Protein AF-A0A2V8VE63-F1 (afdb_monomer_lite)

Sequence (75 aa):
RDALTLWHLLPKTGGAAQGRVYERLAELRPQPAGVTRAGALSGDRQMLERWWDVLGYGDSSFWRIWKGPSPFAAK

Structure (mmCIF, N/CA/C/O backbone):
data_AF-A0A2V8VE63-F1
#
_entry.id   AF-A0A2V8VE63-F1
#
loop_
_atom_site.group_PDB
_atom_site.id
_atom_site.type_symbol
_atom_site.label_atom_id
_atom_site.label_alt_id
_atom_site.label_comp_id
_atom_site.label_asym_id
_atom_site.label_entity_id
_atom_site.label_seq_id
_atom_site.pdbx_PDB_ins_code
_atom_site.Cartn_x
_atom_site.Cartn_y
_atom_site.Cartn_z
_atom_site.occupancy
_atom_site.B_iso_or_equiv
_atom_site.auth_seq_id
_atom_site.auth_comp_id
_atom_site.auth_asym_id
_atom_site.auth_atom_id
_atom_site.pdbx_PDB_model_num
ATOM 1 N N . ARG A 1 1 ? 2.926 6.179 -12.537 1.00 67.75 1 ARG A N 1
ATOM 2 C CA . ARG A 1 1 ? 3.072 7.390 -11.695 1.00 67.75 1 ARG A CA 1
ATOM 3 C C . ARG A 1 1 ? 1.993 7.395 -10.611 1.00 67.75 1 ARG A C 1
ATOM 5 O O . ARG A 1 1 ? 2.341 7.488 -9.446 1.00 67.75 1 ARG A O 1
ATOM 12 N N . ASP A 1 2 ? 0.735 7.142 -10.971 1.00 84.62 2 ASP A N 1
ATOM 13 C CA . ASP A 1 2 ? -0.425 7.133 -10.060 1.00 84.62 2 ASP A CA 1
ATOM 14 C C . ASP A 1 2 ? -0.393 6.027 -8.996 1.00 84.62 2 ASP A C 1
ATOM 16 O O . ASP A 1 2 ? -0.695 6.284 -7.835 1.00 84.62 2 ASP A O 1
ATOM 20 N N . ALA A 1 3 ? 0.054 4.816 -9.350 1.00 85.69 3 ALA A N 1
ATOM 21 C CA . ALA A 1 3 ? 0.164 3.710 -8.393 1.00 85.69 3 ALA A CA 1
ATOM 22 C C . ALA A 1 3 ? 1.131 4.021 -7.234 1.00 85.69 3 ALA A C 1
ATOM 24 O O . ALA A 1 3 ? 0.833 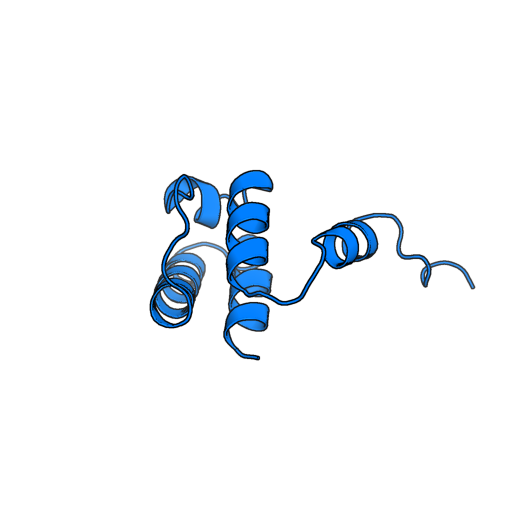3.723 -6.084 1.00 85.69 3 ALA A O 1
ATOM 25 N N . LEU A 1 4 ? 2.257 4.687 -7.512 1.00 84.44 4 LEU A N 1
ATOM 26 C CA . LEU A 1 4 ? 3.206 5.117 -6.480 1.00 84.44 4 LEU A CA 1
ATOM 27 C C . LEU A 1 4 ? 2.571 6.143 -5.530 1.00 84.44 4 LEU A C 1
ATOM 29 O O . LEU A 1 4 ? 2.715 6.043 -4.311 1.00 84.44 4 LEU A O 1
ATOM 33 N N . THR A 1 5 ? 1.843 7.113 -6.089 1.00 87.44 5 THR A N 1
ATOM 34 C CA . THR A 1 5 ? 1.132 8.134 -5.315 1.00 87.44 5 THR A CA 1
ATOM 35 C C . THR A 1 5 ? 0.065 7.509 -4.420 1.00 87.44 5 THR A C 1
ATOM 37 O O . THR A 1 5 ? 0.024 7.811 -3.230 1.00 87.44 5 THR A O 1
ATOM 40 N N . LEU A 1 6 ? -0.762 6.606 -4.953 1.00 89.62 6 LEU A N 1
ATOM 41 C CA . LEU A 1 6 ? -1.809 5.922 -4.188 1.00 89.62 6 LEU A CA 1
ATOM 42 C C . LEU A 1 6 ? -1.230 5.010 -3.107 1.00 89.62 6 LEU A C 1
ATOM 44 O O . LEU A 1 6 ? -1.699 5.029 -1.973 1.00 89.62 6 LEU A O 1
ATOM 48 N N . TRP A 1 7 ? -0.170 4.270 -3.416 1.00 88.00 7 TRP A N 1
ATOM 49 C CA . TRP A 1 7 ? 0.513 3.429 -2.440 1.00 88.00 7 TRP A CA 1
ATOM 50 C C . TRP A 1 7 ? 1.126 4.257 -1.296 1.00 88.00 7 TRP A C 1
ATOM 52 O O . TRP A 1 7 ? 1.017 3.867 -0.137 1.00 88.00 7 TRP A O 1
ATOM 62 N N . HIS A 1 8 ? 1.663 5.453 -1.573 1.00 86.00 8 HIS A N 1
ATOM 63 C CA . HIS A 1 8 ? 2.140 6.368 -0.527 1.00 86.00 8 HIS A CA 1
ATOM 64 C C . HIS A 1 8 ? 0.989 7.004 0.277 1.00 86.00 8 HIS A C 1
ATOM 66 O O . HIS A 1 8 ? 1.140 7.277 1.470 1.00 86.00 8 HIS A O 1
ATOM 72 N N . LEU A 1 9 ? -0.168 7.233 -0.350 1.00 88.81 9 LEU A N 1
ATOM 73 C CA . LEU A 1 9 ? -1.368 7.722 0.330 1.00 88.81 9 LEU A CA 1
ATOM 74 C C . LEU A 1 9 ? -2.014 6.654 1.214 1.00 88.81 9 LEU A C 1
ATOM 76 O O . LEU A 1 9 ? -2.613 7.007 2.224 1.00 88.81 9 LEU A O 1
ATOM 80 N N . LEU A 1 10 ? -1.870 5.371 0.888 1.00 88.00 10 LEU A N 1
ATOM 81 C CA . LEU A 1 10 ? -2.534 4.273 1.587 1.00 88.00 10 LEU A CA 1
ATOM 82 C C . LEU A 1 10 ? -2.310 4.273 3.116 1.00 88.00 10 LEU A C 1
ATOM 84 O O . LEU A 1 10 ? -3.306 4.285 3.829 1.00 88.00 10 LEU A O 1
ATOM 88 N N . PRO A 1 11 ? -1.074 4.347 3.652 1.00 85.50 11 PRO A N 1
ATOM 89 C CA . PRO A 1 11 ? -0.849 4.431 5.101 1.00 85.50 11 PRO A CA 1
ATOM 90 C C . PRO A 1 11 ? -1.097 5.827 5.698 1.00 85.50 11 PRO A C 1
ATOM 92 O O . PRO A 1 11 ? -1.066 5.983 6.915 1.00 85.50 11 PRO A O 1
ATOM 95 N N . LYS A 1 12 ? -1.257 6.867 4.868 1.00 85.06 12 LYS A N 1
ATOM 96 C CA . LYS A 1 12 ? -1.484 8.253 5.320 1.00 85.06 12 LYS A CA 1
ATOM 97 C C . LYS A 1 12 ? -2.959 8.625 5.393 1.00 85.06 12 LYS A C 1
ATOM 99 O O . LYS A 1 12 ? -3.324 9.574 6.079 1.00 85.06 12 LYS A O 1
ATOM 104 N N . THR A 1 13 ? -3.786 7.921 4.638 1.00 86.38 13 THR A N 1
ATOM 105 C CA . THR A 1 13 ? -5.221 8.164 4.554 1.00 86.38 13 THR A CA 1
ATOM 106 C C . THR A 1 13 ? -5.904 7.258 5.561 1.00 86.38 13 THR A C 1
ATOM 108 O O . THR A 1 13 ? -5.523 6.107 5.648 1.00 86.38 13 THR A O 1
ATOM 111 N N . GLY A 1 14 ? -6.899 7.745 6.301 1.00 84.94 14 GLY A N 1
ATOM 112 C CA . GLY A 1 14 ? -7.667 6.938 7.254 1.00 84.94 14 GLY A CA 1
ATOM 113 C C . GLY A 1 14 ? -9.113 6.701 6.811 1.00 84.94 14 GLY A C 1
ATOM 114 O O . GLY A 1 14 ? -9.631 7.363 5.905 1.00 84.94 14 GLY A O 1
ATOM 115 N N . GLY A 1 15 ? -9.789 5.765 7.480 1.00 83.81 15 GLY A N 1
ATOM 116 C CA . GLY A 1 15 ? -11.234 5.554 7.356 1.00 83.81 15 GLY A CA 1
ATOM 117 C C . GLY A 1 15 ? -11.699 5.171 5.945 1.00 83.81 15 GLY A C 1
ATOM 118 O O . GLY A 1 15 ? -11.033 4.431 5.223 1.00 83.81 15 GLY A O 1
ATOM 119 N N . ALA A 1 16 ? -12.863 5.679 5.531 1.00 84.31 16 ALA A N 1
ATOM 120 C CA . ALA A 1 16 ? -13.484 5.322 4.251 1.00 84.31 16 ALA A CA 1
ATOM 121 C C . ALA A 1 16 ? -12.640 5.707 3.018 1.00 84.31 16 ALA A C 1
ATOM 123 O O . ALA A 1 16 ? -12.702 5.039 1.986 1.00 84.31 16 ALA A O 1
ATOM 124 N N . ALA A 1 17 ? -11.827 6.764 3.117 1.00 86.81 17 ALA A N 1
ATOM 125 C CA . ALA A 1 17 ? -10.952 7.193 2.028 1.00 86.81 17 ALA A CA 1
ATOM 126 C C . ALA A 1 17 ? -9.797 6.203 1.798 1.00 86.81 17 ALA A C 1
ATOM 128 O O . ALA A 1 17 ? -9.437 5.937 0.653 1.00 86.81 17 ALA A O 1
ATOM 129 N N . GLN A 1 18 ? -9.290 5.579 2.863 1.00 90.38 18 GLN A N 1
ATOM 130 C CA . GLN A 1 18 ? -8.242 4.559 2.795 1.00 90.38 18 GLN A CA 1
ATOM 131 C C . GLN A 1 18 ? -8.677 3.330 1.981 1.00 90.38 18 GLN A C 1
ATOM 133 O O . GLN A 1 18 ? -7.909 2.806 1.176 1.00 90.38 18 GLN A O 1
ATOM 138 N N . GLY A 1 19 ? -9.938 2.907 2.134 1.00 90.44 19 GLY A N 1
ATOM 139 C CA . GLY A 1 19 ? -10.523 1.822 1.342 1.00 90.44 19 GLY A CA 1
ATOM 140 C C . GLY A 1 19 ? -10.575 2.139 -0.155 1.00 90.44 19 GLY A C 1
ATOM 141 O O . GLY A 1 19 ? -10.200 1.301 -0.970 1.00 90.44 19 GLY A O 1
ATOM 142 N N . ARG A 1 20 ? -10.950 3.372 -0.521 1.00 91.31 20 ARG A N 1
ATOM 143 C CA . ARG A 1 20 ? -10.978 3.818 -1.928 1.00 91.31 20 ARG A CA 1
ATOM 144 C C . ARG A 1 20 ? -9.582 3.897 -2.544 1.00 91.31 20 ARG A C 1
ATOM 146 O O . ARG A 1 20 ? -9.403 3.543 -3.705 1.00 91.31 20 ARG A O 1
ATOM 153 N N . VAL A 1 21 ? -8.596 4.350 -1.765 1.00 91.44 21 VAL A N 1
ATOM 154 C CA . VAL A 1 21 ? -7.187 4.373 -2.188 1.00 91.44 21 VAL A CA 1
ATOM 155 C C . VAL A 1 21 ? -6.686 2.953 -2.442 1.00 91.44 21 VAL A C 1
ATOM 157 O O . VAL A 1 21 ? -6.057 2.717 -3.470 1.00 91.44 21 VAL A O 1
ATOM 160 N N . TYR A 1 22 ? -7.008 2.005 -1.555 1.00 91.50 22 TYR A N 1
ATOM 161 C CA . TYR A 1 22 ? -6.678 0.593 -1.748 1.00 91.50 22 TYR A CA 1
ATOM 162 C C . TYR A 1 22 ? -7.288 0.036 -3.034 1.00 91.50 22 TYR A C 1
ATOM 164 O O . TYR A 1 22 ? -6.581 -0.589 -3.816 1.00 91.50 22 TYR A O 1
ATOM 172 N N . GLU A 1 23 ? -8.579 0.275 -3.268 1.00 91.19 23 GLU A N 1
ATOM 173 C CA . GLU A 1 23 ? -9.273 -0.244 -4.450 1.00 91.19 23 GLU A CA 1
ATOM 174 C C . GLU A 1 23 ? -8.669 0.302 -5.742 1.00 91.19 23 GLU A C 1
ATOM 176 O O . GLU A 1 23 ? -8.306 -0.479 -6.618 1.00 91.19 23 GLU A O 1
ATOM 181 N N . ARG A 1 24 ? -8.427 1.616 -5.829 1.00 92.50 24 ARG A N 1
ATOM 182 C CA . ARG A 1 24 ? -7.756 2.184 -7.008 1.00 92.50 24 ARG A CA 1
ATOM 183 C C . ARG A 1 24 ? -6.326 1.705 -7.180 1.00 92.50 24 ARG A C 1
ATOM 185 O O . ARG A 1 24 ? -5.878 1.518 -8.308 1.00 92.50 24 ARG A O 1
ATOM 192 N N . LEU A 1 25 ? -5.600 1.491 -6.091 1.00 90.25 25 LEU A N 1
ATOM 193 C CA . LEU A 1 25 ? -4.258 0.938 -6.179 1.00 90.25 25 LEU A CA 1
ATOM 194 C C . LEU A 1 25 ? -4.283 -0.512 -6.683 1.00 90.25 25 LEU A C 1
ATOM 196 O O . LEU A 1 25 ? -3.475 -0.854 -7.542 1.00 90.25 25 LEU A O 1
ATOM 200 N N . ALA A 1 26 ? -5.225 -1.326 -6.201 1.00 90.50 26 ALA A N 1
ATOM 201 C CA . ALA A 1 26 ? -5.415 -2.715 -6.613 1.00 90.50 26 ALA A CA 1
ATOM 202 C C . ALA A 1 26 ? -5.842 -2.847 -8.080 1.00 90.50 26 ALA A C 1
ATOM 204 O O . ALA A 1 26 ? -5.422 -3.785 -8.752 1.00 90.50 26 ALA A O 1
ATOM 205 N N . GLU A 1 27 ? -6.621 -1.898 -8.597 1.00 91.19 27 GLU A N 1
ATOM 206 C CA . GLU A 1 27 ? -6.956 -1.836 -10.022 1.00 91.19 27 GLU A CA 1
ATOM 207 C C . GLU A 1 27 ? -5.743 -1.522 -10.904 1.00 91.19 27 GLU A C 1
ATOM 209 O O . GLU A 1 27 ? -5.572 -2.124 -11.960 1.00 91.19 27 GLU A O 1
ATOM 214 N N . LEU A 1 28 ? -4.892 -0.578 -10.487 1.00 89.19 28 LEU A N 1
ATOM 215 C CA . LEU A 1 28 ? -3.692 -0.226 -11.251 1.00 89.19 28 LEU A CA 1
ATOM 216 C C . LEU A 1 28 ? -2.631 -1.321 -11.170 1.00 89.19 28 LEU A C 1
ATOM 218 O O . LEU A 1 28 ? -1.896 -1.563 -12.131 1.00 89.19 28 LEU A O 1
ATOM 222 N N . ARG A 1 29 ? -2.484 -1.920 -9.988 1.00 86.62 29 ARG A N 1
ATOM 223 C CA . ARG A 1 29 ? -1.447 -2.894 -9.667 1.00 86.62 29 ARG A CA 1
ATOM 224 C C . ARG A 1 29 ? -2.053 -3.968 -8.770 1.00 86.62 29 ARG A C 1
ATOM 226 O O . ARG A 1 29 ? -2.209 -3.715 -7.572 1.00 86.62 29 ARG A O 1
ATOM 233 N N . PRO A 1 30 ? -2.373 -5.148 -9.329 1.00 84.25 30 PRO A N 1
ATOM 234 C CA . PRO A 1 30 ? -3.050 -6.194 -8.586 1.00 84.25 30 PRO A CA 1
ATOM 235 C C . PRO A 1 30 ? -2.266 -6.568 -7.334 1.00 84.25 30 PRO A C 1
ATOM 237 O O . PRO A 1 30 ? -1.036 -6.492 -7.289 1.00 84.25 30 PRO A O 1
ATOM 240 N N . GLN A 1 31 ? -3.017 -6.952 -6.306 1.00 83.75 31 GLN A N 1
ATOM 241 C CA . GLN A 1 31 ? -2.468 -7.318 -5.013 1.00 83.75 31 GLN A CA 1
ATOM 242 C C . GLN A 1 31 ? -1.412 -8.435 -5.168 1.00 83.75 31 GLN A C 1
ATOM 244 O O . GLN A 1 31 ? -1.739 -9.501 -5.696 1.00 83.75 31 GLN A O 1
ATOM 249 N N . PRO A 1 32 ? -0.175 -8.236 -4.676 1.00 82.06 32 PRO A N 1
ATOM 250 C CA . PRO A 1 32 ? 0.857 -9.268 -4.685 1.00 82.06 32 PRO A CA 1
ATOM 251 C C . PRO A 1 32 ? 0.502 -10.463 -3.796 1.00 82.06 32 PRO A C 1
ATOM 253 O O . PRO A 1 32 ? -0.239 -10.342 -2.815 1.00 82.06 32 PRO A O 1
ATOM 256 N N . ALA A 1 33 ? 1.120 -11.612 -4.071 1.00 83.44 33 ALA A N 1
ATOM 257 C CA . ALA A 1 33 ? 0.987 -12.796 -3.232 1.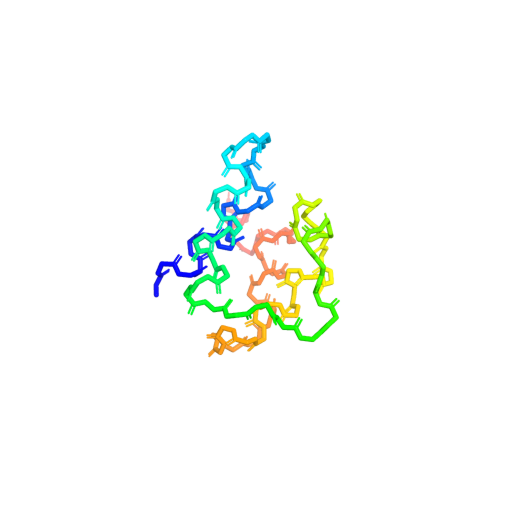00 83.44 33 ALA A CA 1
ATOM 258 C C . ALA A 1 33 ? 1.418 -12.518 -1.776 1.00 83.44 33 ALA A C 1
ATOM 260 O O . ALA A 1 33 ? 2.517 -12.034 -1.486 1.00 83.44 33 ALA A O 1
ATOM 261 N N . GLY A 1 34 ? 0.526 -12.838 -0.838 1.00 83.75 34 GLY A N 1
ATOM 262 C CA . GLY A 1 34 ? 0.747 -12.636 0.592 1.00 83.75 34 GLY A CA 1
ATOM 263 C C . GLY A 1 34 ? 0.558 -11.201 1.086 1.00 83.75 34 GLY A C 1
ATOM 264 O O . GLY A 1 34 ? 0.773 -10.969 2.271 1.00 83.75 34 GLY A O 1
ATOM 265 N N . VAL A 1 35 ? 0.125 -10.262 0.233 1.00 88.31 35 VAL A N 1
ATOM 266 C CA . VAL A 1 35 ? -0.480 -9.005 0.695 1.00 88.31 35 VAL A CA 1
ATOM 267 C C . VAL A 1 35 ? -1.930 -9.276 1.081 1.00 88.31 35 VAL A C 1
ATOM 269 O O . VAL A 1 35 ? -2.637 -9.980 0.370 1.00 88.31 35 VAL A O 1
ATOM 272 N N . THR A 1 36 ? -2.389 -8.736 2.208 1.00 89.94 36 THR A N 1
ATOM 273 C CA . THR A 1 36 ? -3.807 -8.782 2.596 1.00 89.94 36 THR A CA 1
ATOM 274 C C . THR A 1 36 ? -4.385 -7.377 2.620 1.00 89.94 36 THR A C 1
ATOM 276 O O . THR A 1 36 ? -3.690 -6.426 2.979 1.00 89.94 36 THR A O 1
ATOM 279 N N . ARG A 1 37 ? -5.678 -7.235 2.301 1.00 87.88 37 ARG A N 1
ATOM 280 C CA . ARG A 1 37 ? -6.373 -5.942 2.390 1.00 87.88 37 ARG A CA 1
ATOM 281 C C . ARG A 1 37 ? -6.255 -5.338 3.787 1.00 87.88 37 ARG A C 1
ATOM 283 O O . ARG A 1 37 ? -5.906 -4.175 3.907 1.00 87.88 37 ARG A O 1
ATOM 290 N N . ALA A 1 38 ? -6.484 -6.128 4.836 1.00 87.62 38 ALA A N 1
ATOM 291 C CA . ALA A 1 38 ? -6.387 -5.656 6.216 1.00 87.62 38 ALA A CA 1
ATOM 292 C C . ALA A 1 38 ? -4.970 -5.173 6.574 1.00 87.62 38 ALA A C 1
ATOM 294 O O . ALA A 1 38 ? -4.829 -4.095 7.141 1.00 87.62 38 ALA A O 1
ATOM 295 N N . GLY A 1 39 ? -3.924 -5.912 6.189 1.00 87.94 39 GLY A N 1
ATOM 296 C CA . GLY A 1 39 ? -2.540 -5.505 6.440 1.00 87.94 39 GLY A CA 1
ATOM 297 C C . GLY A 1 39 ? -2.127 -4.273 5.631 1.00 87.94 39 GLY A C 1
ATOM 298 O O . GLY A 1 39 ? -1.527 -3.351 6.177 1.00 87.94 39 GLY A O 1
ATOM 299 N N . ALA A 1 40 ? -2.520 -4.199 4.357 1.00 87.06 40 ALA A N 1
ATOM 300 C CA . ALA A 1 40 ? -2.268 -3.033 3.512 1.00 87.06 40 ALA A CA 1
ATOM 301 C C . ALA A 1 40 ? -2.978 -1.776 4.048 1.00 87.06 40 ALA A C 1
ATOM 303 O O . ALA A 1 40 ? -2.380 -0.706 4.119 1.00 87.06 40 ALA A O 1
ATOM 304 N N . LEU A 1 41 ? -4.231 -1.922 4.490 1.00 87.50 41 LEU A N 1
ATOM 305 C CA . LEU A 1 41 ? -4.998 -0.871 5.157 1.00 87.50 41 LEU A CA 1
ATOM 306 C C . LEU A 1 41 ? -4.397 -0.499 6.525 1.00 87.50 41 LEU A C 1
ATOM 308 O O . LEU A 1 41 ? -4.385 0.666 6.894 1.00 87.50 41 LEU A O 1
ATOM 312 N N . SER A 1 42 ? -3.836 -1.446 7.271 1.00 86.94 42 SER A N 1
ATOM 313 C CA . SER A 1 42 ? -3.136 -1.142 8.524 1.00 86.94 42 SER A CA 1
ATOM 314 C C . SER A 1 42 ? -1.792 -0.427 8.308 1.00 86.94 42 SER A C 1
ATOM 316 O O . SER A 1 42 ? -1.120 -0.088 9.282 1.00 86.94 42 SER A O 1
ATOM 318 N N . GLY A 1 43 ? -1.370 -0.225 7.054 1.00 84.31 43 GLY A N 1
ATOM 319 C CA . GLY A 1 43 ? -0.057 0.316 6.724 1.00 84.31 43 GLY A CA 1
ATOM 320 C C . GLY A 1 43 ? 1.086 -0.634 7.085 1.00 84.31 43 GLY A C 1
ATOM 321 O O . GLY A 1 43 ? 2.192 -0.169 7.369 1.00 84.31 43 GLY A O 1
ATOM 322 N N . ASP A 1 44 ? 0.827 -1.948 7.106 1.00 87.06 44 ASP A N 1
ATOM 323 C CA . ASP A 1 44 ? 1.830 -2.951 7.444 1.00 87.06 44 ASP A CA 1
ATOM 324 C C . ASP A 1 44 ? 3.024 -2.861 6.490 1.00 87.06 44 ASP A C 1
ATOM 326 O O . ASP A 1 44 ? 2.894 -2.882 5.262 1.00 87.06 44 ASP A O 1
ATOM 330 N N . ARG A 1 45 ? 4.213 -2.766 7.081 1.00 81.69 45 ARG A N 1
ATOM 331 C CA . ARG A 1 45 ? 5.453 -2.536 6.345 1.00 81.69 45 ARG A CA 1
ATOM 332 C C . ARG A 1 45 ? 5.765 -3.661 5.360 1.00 81.69 45 ARG A C 1
ATOM 334 O O . ARG A 1 45 ? 6.170 -3.362 4.243 1.00 81.69 45 ARG A O 1
ATOM 341 N N . GLN A 1 46 ? 5.577 -4.922 5.749 1.00 84.62 46 GLN A N 1
ATOM 342 C CA . GLN A 1 46 ? 5.875 -6.058 4.872 1.00 84.62 46 GLN A CA 1
ATOM 343 C C . GLN A 1 46 ? 4.894 -6.105 3.701 1.00 84.62 46 GLN A C 1
ATOM 345 O O . GLN A 1 46 ? 5.284 -6.396 2.573 1.00 84.62 46 GLN A O 1
ATOM 350 N N . MET A 1 47 ? 3.625 -5.780 3.955 1.00 88.75 47 MET A N 1
ATOM 351 C CA . MET A 1 47 ? 2.594 -5.733 2.917 1.00 88.75 47 MET A CA 1
ATOM 352 C C . MET A 1 47 ? 2.876 -4.629 1.895 1.00 88.75 47 MET A C 1
ATOM 354 O O . MET A 1 47 ? 2.796 -4.856 0.687 1.00 88.75 47 MET A O 1
ATOM 358 N N . LEU A 1 48 ? 3.248 -3.440 2.373 1.00 85.38 48 LEU A N 1
ATOM 359 C CA . LEU A 1 48 ? 3.610 -2.314 1.518 1.00 85.38 48 LEU A CA 1
ATOM 360 C C . LEU A 1 48 ? 4.890 -2.595 0.716 1.00 85.38 48 LEU A C 1
ATOM 362 O O . LEU A 1 48 ? 4.929 -2.283 -0.472 1.00 85.38 48 LEU A O 1
ATOM 366 N N . GLU A 1 49 ? 5.89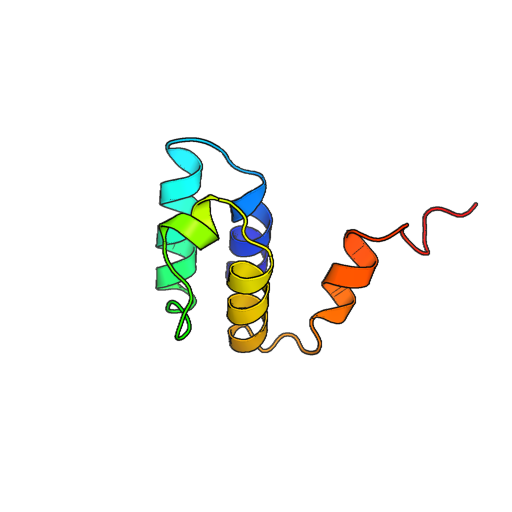6 -3.225 1.324 1.00 83.69 49 GLU A N 1
ATOM 367 C CA . GLU A 1 49 ? 7.151 -3.603 0.659 1.00 83.69 49 GLU A CA 1
ATOM 368 C C . GLU A 1 49 ? 6.936 -4.626 -0.463 1.00 83.69 49 GLU A C 1
ATOM 370 O O . GLU A 1 49 ? 7.445 -4.448 -1.566 1.00 83.69 49 GLU A O 1
ATOM 375 N N . ARG A 1 50 ? 6.104 -5.647 -0.239 1.00 85.94 50 ARG A N 1
ATOM 376 C CA . ARG A 1 50 ? 5.742 -6.603 -1.300 1.00 85.94 50 ARG A CA 1
ATOM 377 C C . ARG A 1 50 ? 5.015 -5.937 -2.460 1.00 85.94 50 ARG A C 1
ATOM 379 O O . ARG A 1 50 ? 5.172 -6.345 -3.604 1.00 85.94 50 ARG A O 1
ATOM 386 N N . TRP A 1 51 ? 4.209 -4.915 -2.181 1.00 86.69 51 TRP A N 1
ATOM 387 C CA . TRP A 1 51 ? 3.554 -4.159 -3.244 1.00 86.69 51 TRP A CA 1
ATOM 388 C C . TRP A 1 51 ? 4.548 -3.313 -4.030 1.00 86.69 51 TRP A C 1
ATOM 390 O O . TRP A 1 51 ? 4.451 -3.264 -5.251 1.00 86.69 51 TRP A O 1
ATOM 400 N N . TRP A 1 52 ? 5.527 -2.712 -3.350 1.00 84.00 52 TRP A N 1
ATOM 401 C CA . TRP A 1 52 ? 6.610 -1.960 -3.978 1.00 84.00 52 TRP A CA 1
ATOM 402 C C . TRP A 1 52 ? 7.393 -2.795 -4.997 1.00 84.00 52 TRP A C 1
ATOM 404 O O . TRP A 1 52 ? 7.645 -2.314 -6.100 1.00 84.00 52 TRP A O 1
ATOM 414 N N . ASP A 1 53 ? 7.710 -4.046 -4.659 1.00 83.75 53 ASP A N 1
ATOM 415 C CA . ASP A 1 53 ? 8.407 -4.981 -5.552 1.00 83.75 53 ASP A CA 1
ATOM 416 C C . ASP A 1 53 ? 7.671 -5.145 -6.897 1.00 83.75 53 ASP A C 1
ATOM 418 O O . ASP A 1 53 ? 8.247 -4.978 -7.972 1.00 83.75 53 ASP A O 1
ATOM 422 N N . VAL A 1 54 ? 6.343 -5.299 -6.845 1.00 83.69 54 VAL A N 1
ATOM 423 C CA . VAL A 1 54 ? 5.482 -5.418 -8.037 1.00 83.69 54 VAL A CA 1
ATOM 424 C C . VAL A 1 54 ? 5.347 -4.103 -8.815 1.00 83.69 54 VAL A C 1
ATOM 426 O O . VAL A 1 54 ? 5.045 -4.113 -10.012 1.00 83.69 54 VAL A O 1
ATOM 429 N N . LEU A 1 55 ? 5.573 -2.948 -8.181 1.00 81.19 55 LEU A N 1
ATOM 430 C CA . LEU A 1 55 ? 5.575 -1.668 -8.893 1.00 81.19 55 LEU A CA 1
ATOM 431 C C . LEU A 1 55 ? 6.773 -1.533 -9.847 1.00 81.19 55 LEU A C 1
ATOM 433 O O . LEU A 1 55 ? 6.703 -0.717 -10.769 1.00 81.19 55 LEU A O 1
ATOM 437 N N . GLY A 1 56 ? 7.837 -2.323 -9.655 1.00 74.38 56 GLY A N 1
ATOM 438 C CA . GLY A 1 56 ? 8.999 -2.363 -10.544 1.00 74.38 56 GLY A CA 1
ATOM 439 C C . GLY A 1 56 ? 9.842 -1.084 -10.532 1.00 74.38 56 GLY A C 1
ATOM 440 O O . GLY A 1 56 ? 10.577 -0.830 -11.481 1.00 74.38 56 GLY A O 1
ATOM 441 N N . TYR A 1 57 ? 9.741 -0.260 -9.482 1.00 69.75 57 TYR A N 1
ATOM 442 C CA . TYR A 1 57 ? 10.486 1.004 -9.358 1.00 69.75 57 TYR A CA 1
ATOM 443 C C . TYR A 1 57 ? 11.930 0.834 -8.844 1.00 69.75 57 TYR A C 1
ATOM 445 O O . TYR A 1 57 ? 12.593 1.824 -8.540 1.00 69.75 57 TYR A O 1
ATOM 453 N N . GLY A 1 58 ? 12.433 -0.401 -8.774 1.00 64.06 58 GLY A N 1
ATOM 454 C CA . GLY A 1 58 ? 13.743 -0.716 -8.207 1.00 64.06 58 GLY A CA 1
ATOM 455 C C . GLY A 1 58 ? 13.707 -0.878 -6.686 1.00 64.06 58 GLY A C 1
ATOM 456 O O . GLY A 1 58 ? 12.644 -1.009 -6.083 1.00 64.06 58 GLY A O 1
ATOM 457 N N . ASP A 1 59 ? 14.887 -0.911 -6.073 1.00 58.19 59 ASP A N 1
ATOM 458 C CA . ASP A 1 59 ? 15.083 -1.347 -4.690 1.00 58.19 59 ASP A CA 1
ATOM 459 C C . ASP A 1 59 ? 14.246 -0.551 -3.657 1.00 58.19 59 ASP A C 1
ATOM 461 O O . ASP A 1 59 ? 14.195 0.685 -3.666 1.00 58.19 59 ASP A O 1
ATOM 465 N N . SER A 1 60 ? 13.607 -1.272 -2.725 1.00 57.88 60 SER A N 1
ATOM 466 C CA . SER A 1 60 ? 12.794 -0.717 -1.629 1.00 57.88 60 SER A CA 1
ATOM 467 C C . SER A 1 60 ? 13.589 0.183 -0.661 1.00 57.88 60 SER A C 1
ATOM 469 O O . SER A 1 60 ? 13.003 0.864 0.188 1.00 57.88 60 SER A O 1
ATOM 471 N N . SER A 1 61 ? 14.918 0.271 -0.804 1.00 57.50 61 SER A N 1
ATOM 472 C CA . SER A 1 61 ? 15.809 1.167 -0.056 1.00 57.50 61 SER A CA 1
ATOM 473 C C . SER A 1 61 ? 15.443 2.637 -0.197 1.00 57.50 61 SER A C 1
ATOM 475 O O . SER A 1 61 ? 15.663 3.380 0.758 1.00 57.50 61 SER A O 1
ATOM 477 N N . PHE A 1 62 ? 14.822 3.075 -1.301 1.00 59.38 62 PHE A N 1
ATOM 478 C CA . PHE A 1 6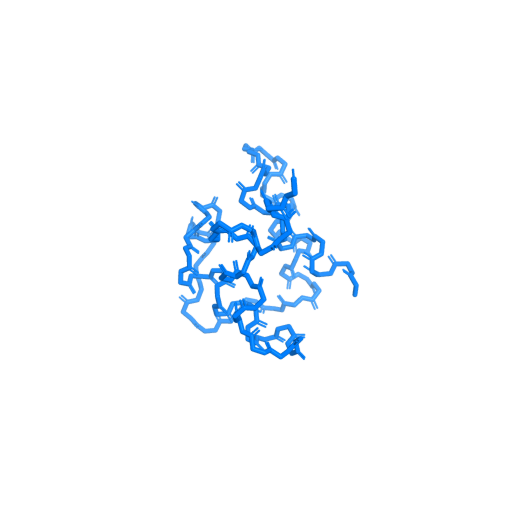2 ? 14.321 4.454 -1.409 1.00 59.38 62 PHE A CA 1
ATOM 479 C C . PHE A 1 62 ? 13.320 4.790 -0.287 1.00 59.38 62 PHE A C 1
ATOM 481 O O . PHE A 1 62 ? 13.352 5.884 0.277 1.00 59.38 62 PHE A O 1
ATOM 488 N N . TRP A 1 63 ? 12.500 3.820 0.131 1.00 61.59 63 TRP A N 1
ATOM 489 C CA . TRP A 1 63 ? 11.597 3.961 1.277 1.00 61.59 63 TRP A CA 1
ATOM 490 C C . TRP A 1 63 ? 12.287 3.934 2.631 1.00 61.59 63 TRP A C 1
ATOM 492 O O . TRP A 1 63 ? 11.862 4.616 3.565 1.00 61.59 63 TRP A O 1
ATOM 502 N N . ARG A 1 64 ? 13.377 3.173 2.730 1.00 61.84 64 ARG A N 1
ATOM 503 C CA . ARG A 1 64 ? 14.237 3.133 3.916 1.00 61.84 64 ARG A CA 1
ATOM 504 C C . ARG A 1 64 ? 14.924 4.487 4.137 1.00 61.84 64 ARG A C 1
ATOM 506 O O . ARG A 1 64 ? 15.032 4.927 5.275 1.00 61.84 64 ARG A O 1
ATOM 513 N N . ILE A 1 65 ? 15.279 5.180 3.052 1.00 56.50 65 ILE A N 1
ATOM 514 C CA . ILE A 1 65 ? 15.840 6.541 3.051 1.00 56.50 65 ILE A CA 1
ATOM 515 C C . ILE A 1 65 ? 14.774 7.602 3.392 1.00 56.50 65 ILE A C 1
ATOM 517 O O . ILE A 1 65 ? 15.081 8.574 4.075 1.00 56.50 65 ILE A O 1
ATOM 521 N N . TRP A 1 66 ? 13.518 7.416 2.968 1.00 59.69 66 TRP A N 1
ATOM 522 C CA . TRP A 1 66 ? 12.422 8.371 3.211 1.00 59.69 66 TRP A CA 1
ATOM 523 C C . TRP A 1 66 ? 11.753 8.273 4.598 1.00 59.69 66 TRP A C 1
ATOM 525 O O . TRP A 1 66 ? 11.106 9.230 5.021 1.00 59.69 66 TRP A O 1
ATOM 535 N N . LYS A 1 67 ? 11.876 7.142 5.310 1.00 57.25 67 LYS A N 1
ATOM 536 C CA . LYS A 1 67 ? 11.393 6.972 6.701 1.00 57.25 67 LYS A CA 1
ATOM 537 C C . LYS A 1 67 ? 12.502 6.789 7.749 1.00 57.25 67 LYS A C 1
ATOM 539 O O . LYS A 1 67 ? 12.200 6.830 8.939 1.00 57.25 67 LYS A O 1
ATOM 544 N N . GLY A 1 68 ? 13.751 6.575 7.335 1.00 62.59 68 GLY A N 1
ATOM 545 C CA . GLY A 1 68 ? 14.926 6.787 8.187 1.00 62.59 68 GLY A CA 1
ATOM 546 C C . GLY A 1 68 ? 15.223 8.285 8.346 1.00 62.59 68 GLY A C 1
ATOM 547 O O . GLY A 1 68 ? 14.544 9.098 7.713 1.00 62.59 68 GLY A O 1
ATOM 548 N N . PRO A 1 69 ? 16.210 8.691 9.172 1.00 46.00 69 PRO A N 1
ATOM 549 C CA . PRO A 1 69 ? 16.658 10.078 9.182 1.00 46.00 69 PRO A CA 1
ATOM 550 C C . PRO A 1 69 ? 17.055 10.447 7.753 1.00 46.00 69 PRO A C 1
ATOM 552 O O . PRO A 1 69 ? 17.956 9.843 7.171 1.00 46.00 69 PRO A O 1
ATOM 555 N N . SER A 1 70 ? 16.304 11.379 7.167 1.00 47.97 70 SER A N 1
ATOM 556 C CA . SER A 1 70 ? 16.537 11.839 5.805 1.00 47.97 70 SER A CA 1
ATOM 557 C C . SER A 1 70 ? 18.007 12.258 5.671 1.00 47.97 70 SER A C 1
ATOM 559 O O . SER A 1 70 ? 18.467 13.064 6.481 1.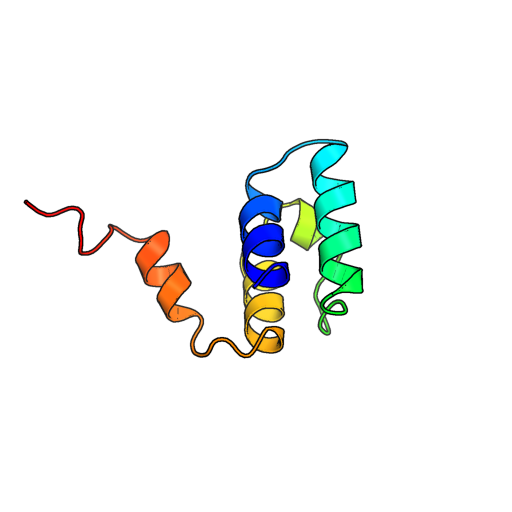00 47.97 70 SER A O 1
ATOM 561 N N . PRO A 1 71 ? 18.755 11.794 4.654 1.00 49.59 71 PRO A N 1
ATOM 562 C CA . PRO A 1 71 ? 20.101 12.302 4.388 1.00 49.59 71 PRO A CA 1
ATOM 563 C C . PRO A 1 71 ? 20.088 13.792 3.998 1.00 49.59 71 PRO A C 1
ATOM 565 O O . PRO A 1 71 ? 21.133 14.430 3.977 1.00 49.59 71 PRO A O 1
ATOM 568 N N . PHE A 1 72 ? 18.906 14.362 3.730 1.00 52.88 72 PHE A N 1
ATOM 569 C CA . PHE A 1 72 ? 18.689 15.790 3.497 1.00 52.88 72 PHE A CA 1
ATOM 570 C C . PHE A 1 72 ? 18.301 16.568 4.768 1.00 52.88 72 PHE A C 1
ATOM 572 O O . PHE A 1 72 ? 18.070 17.769 4.686 1.00 52.88 72 PHE A O 1
ATOM 579 N N . ALA A 1 73 ? 18.210 15.917 5.935 1.00 52.50 73 ALA A N 1
ATOM 580 C CA . ALA A 1 73 ? 17.916 16.580 7.212 1.00 52.50 73 ALA A CA 1
ATOM 581 C C . ALA A 1 73 ? 19.154 17.194 7.893 1.00 52.50 73 ALA A C 1
ATOM 583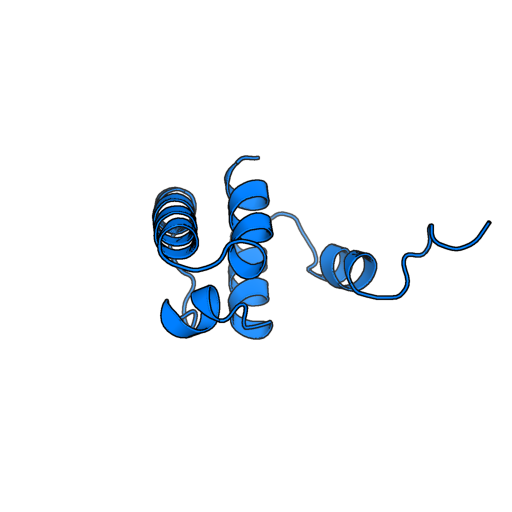 O O . ALA A 1 73 ? 19.048 17.679 9.015 1.00 52.50 73 ALA A O 1
ATOM 584 N N . ALA A 1 74 ? 20.315 17.196 7.236 1.00 48.19 74 ALA A N 1
ATOM 585 C CA . ALA A 1 74 ? 21.499 17.886 7.727 1.00 48.19 74 ALA A CA 1
ATOM 586 C C . ALA A 1 74 ? 21.814 19.098 6.843 1.00 48.19 74 ALA A C 1
ATOM 588 O O . ALA A 1 74 ? 22.483 18.966 5.815 1.00 48.19 74 ALA A O 1
ATOM 589 N N . LYS A 1 75 ? 21.356 20.280 7.266 1.00 41.97 75 LYS A N 1
ATOM 590 C CA . LYS A 1 75 ? 22.098 21.527 7.072 1.00 41.97 75 LYS A CA 1
ATOM 591 C C . LYS A 1 75 ? 21.749 22.552 8.141 1.00 41.97 75 LYS A C 1
ATOM 593 O O . LYS A 1 75 ? 20.556 22.630 8.499 1.00 41.97 75 LYS A O 1
#

pLDDT: mean 78.59, std 14.01, range [41.97, 92.5]

Foldseek 3Di:
DLLVVLLVCLCVDDDPVNVVSVVVNCVVFNQAPPQDPVCSNPVPPVRSLRSVVSVVPDDPVVVVCVPPDNPVVDD

Secondary structure (DSSP, 8-state):
-HHHHHHHHTTT--HHHHHHHHHHHHHHSPPPTT--HHHHHTT-HHHHHHHHHHHT-S-THHHHHHHSS-TTS--

Radius of gyration: 12.73 Å; chains: 1; bounding box: 36×34×21 Å